Protein AF-A0A2A4ESJ0-F1 (afdb_monomer_lite)

Structure (mmCIF, N/CA/C/O backbone):
data_AF-A0A2A4ESJ0-F1
#
_entry.id   AF-A0A2A4ESJ0-F1
#
loop_
_atom_site.group_PDB
_atom_site.id
_atom_site.type_symbol
_atom_site.label_atom_id
_atom_site.label_alt_id
_atom_site.label_comp_id
_atom_site.label_asym_id
_atom_site.label_entity_id
_atom_site.label_seq_id
_atom_site.pdbx_PDB_ins_code
_atom_site.Cartn_x
_atom_site.Cartn_y
_atom_site.Cartn_z
_atom_site.occupancy
_atom_site.B_iso_or_equiv
_atom_site.auth_seq_id
_atom_site.a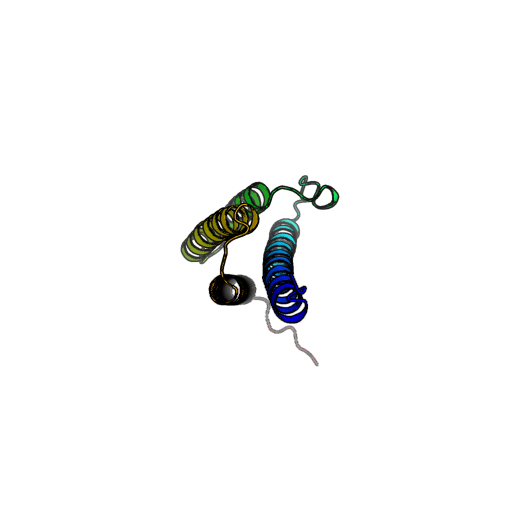uth_comp_id
_atom_site.auth_asym_id
_atom_site.auth_atom_id
_atom_site.pdbx_PDB_model_num
ATOM 1 N N . MET A 1 1 ? 20.432 3.746 -38.598 1.00 47.53 1 MET A N 1
ATOM 2 C CA . MET A 1 1 ? 19.787 2.883 -37.583 1.00 47.53 1 MET A CA 1
ATOM 3 C C . MET A 1 1 ? 18.324 3.291 -37.484 1.00 47.53 1 MET A C 1
ATOM 5 O O . MET A 1 1 ? 18.089 4.447 -37.156 1.00 47.53 1 MET A O 1
ATOM 9 N N . PRO A 1 2 ? 17.354 2.439 -37.860 1.00 51.38 2 PRO A N 1
ATOM 10 C CA . PRO A 1 2 ? 15.948 2.823 -37.858 1.00 51.38 2 PRO A CA 1
ATOM 11 C C . PRO A 1 2 ? 15.392 2.808 -36.426 1.00 51.38 2 PRO A C 1
ATOM 13 O O . PRO A 1 2 ? 15.674 1.895 -35.651 1.00 51.38 2 PRO A O 1
ATOM 16 N N . LEU A 1 3 ? 14.629 3.849 -36.087 1.00 54.28 3 LEU A N 1
ATOM 17 C CA . LEU A 1 3 ? 13.921 4.023 -34.815 1.00 54.28 3 LEU A CA 1
ATOM 18 C C . LEU A 1 3 ? 13.012 2.806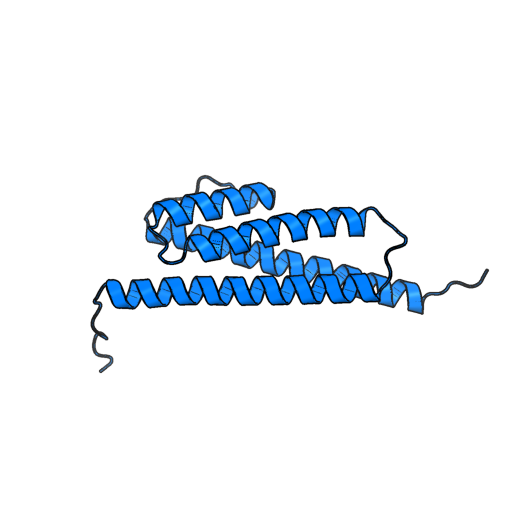 -34.573 1.00 54.28 3 LEU A C 1
ATOM 20 O O . LEU A 1 3 ? 12.366 2.354 -35.516 1.00 54.28 3 LEU A O 1
ATOM 24 N N . ARG A 1 4 ? 12.958 2.272 -33.345 1.00 55.28 4 ARG A N 1
ATOM 25 C CA . ARG A 1 4 ? 11.996 1.236 -32.910 1.00 55.28 4 ARG A CA 1
ATOM 26 C C . ARG A 1 4 ? 10.857 1.910 -32.121 1.00 55.28 4 ARG A C 1
ATOM 28 O O . ARG A 1 4 ? 10.778 1.751 -30.907 1.00 55.28 4 ARG A O 1
ATOM 35 N N . PRO A 1 5 ? 9.924 2.633 -32.767 1.00 60.38 5 PRO A N 1
ATOM 36 C CA . PRO A 1 5 ? 9.021 3.552 -32.074 1.00 60.38 5 PRO A CA 1
ATOM 37 C C . PRO A 1 5 ? 7.959 2.786 -31.271 1.00 60.38 5 PRO A C 1
ATOM 39 O O . PRO A 1 5 ? 7.460 3.252 -30.252 1.00 60.38 5 PRO A O 1
ATOM 42 N N . THR A 1 6 ? 7.611 1.579 -31.723 1.00 61.78 6 THR A N 1
ATOM 43 C CA . THR A 1 6 ? 6.561 0.745 -31.132 1.00 61.78 6 THR A CA 1
ATOM 44 C C . THR A 1 6 ? 7.014 0.049 -29.849 1.00 61.78 6 THR A C 1
ATOM 46 O O . THR A 1 6 ? 6.199 -0.149 -28.951 1.00 61.78 6 THR A O 1
ATOM 49 N N . GLY A 1 7 ? 8.296 -0.326 -29.758 1.00 61.69 7 GLY A N 1
ATOM 50 C CA . GLY A 1 7 ? 8.880 -0.913 -28.546 1.00 61.69 7 GLY A CA 1
ATOM 51 C C . GLY A 1 7 ? 9.015 0.129 -27.439 1.00 61.69 7 GLY A C 1
ATOM 52 O O . GLY A 1 7 ? 8.594 -0.113 -26.308 1.00 61.69 7 GLY A O 1
ATOM 53 N N . ASP A 1 8 ? 9.479 1.323 -27.807 1.00 74.56 8 ASP A N 1
ATOM 54 C CA . ASP A 1 8 ? 9.640 2.445 -26.883 1.00 74.56 8 ASP A CA 1
ATOM 55 C C . ASP A 1 8 ? 8.290 2.935 -26.344 1.00 74.56 8 ASP A C 1
ATOM 57 O O . ASP A 1 8 ? 8.152 3.163 -25.143 1.00 74.56 8 ASP A O 1
ATOM 61 N N . ARG A 1 9 ? 7.253 3.001 -27.197 1.00 80.62 9 ARG A N 1
ATOM 62 C CA . ARG A 1 9 ? 5.891 3.370 -26.775 1.00 80.62 9 ARG A CA 1
ATOM 63 C C . ARG A 1 9 ? 5.296 2.373 -25.784 1.00 80.62 9 ARG A C 1
ATOM 65 O O . ARG A 1 9 ? 4.826 2.767 -24.727 1.00 80.62 9 ARG A O 1
ATOM 72 N N . ARG A 1 10 ? 5.383 1.075 -26.086 1.00 82.56 10 ARG A N 1
ATOM 73 C CA . ARG A 1 10 ? 4.884 0.005 -25.207 1.00 82.56 10 ARG A CA 1
ATOM 74 C C . ARG A 1 10 ? 5.573 0.002 -23.843 1.00 82.56 10 ARG A C 1
ATOM 76 O O . ARG A 1 10 ? 4.932 -0.283 -22.836 1.00 82.56 10 ARG A O 1
ATOM 83 N N . ARG A 1 11 ? 6.875 0.293 -23.810 1.00 82.25 11 ARG A N 1
ATOM 84 C CA . ARG A 1 11 ? 7.630 0.433 -22.562 1.00 82.25 11 ARG A CA 1
ATOM 85 C C . ARG A 1 11 ? 7.198 1.678 -21.787 1.00 82.25 11 ARG A C 1
ATOM 87 O O . ARG A 1 11 ? 7.014 1.582 -20.579 1.00 82.25 11 ARG A O 1
ATOM 94 N N . ALA A 1 12 ? 7.007 2.808 -22.468 1.00 85.81 12 ALA A N 1
ATOM 95 C CA . ALA A 1 12 ? 6.501 4.033 -21.854 1.00 85.81 12 ALA A CA 1
ATOM 96 C C . ALA A 1 12 ? 5.108 3.833 -21.232 1.00 85.81 12 ALA A C 1
ATOM 98 O O . ALA A 1 12 ? 4.886 4.272 -20.106 1.00 85.81 12 ALA A O 1
ATOM 99 N N . ASP A 1 13 ? 4.216 3.104 -21.910 1.00 89.50 13 ASP A N 1
ATOM 100 C CA . ASP A 1 13 ? 2.900 2.742 -21.371 1.00 89.50 13 ASP A CA 1
ATOM 101 C C . ASP A 1 13 ? 3.044 1.899 -20.090 1.00 89.50 13 ASP A C 1
ATOM 103 O O . ASP A 1 13 ? 2.457 2.225 -19.067 1.00 89.50 13 ASP A O 1
ATOM 107 N N . SER A 1 14 ? 3.916 0.883 -20.086 1.00 88.56 14 SER A N 1
ATOM 108 C CA . SER A 1 14 ? 4.141 0.058 -18.886 1.00 88.56 14 SER A CA 1
ATOM 109 C C . SER A 1 14 ? 4.805 0.820 -17.730 1.00 88.56 14 SER A C 1
ATOM 111 O O . SER A 1 14 ? 4.526 0.535 -16.572 1.00 88.56 14 SER A O 1
ATOM 113 N N . ILE A 1 15 ? 5.657 1.809 -18.016 1.00 88.00 15 ILE A N 1
ATOM 114 C CA . ILE A 1 15 ? 6.181 2.734 -16.997 1.00 88.00 15 ILE A CA 1
ATOM 115 C C . ILE A 1 15 ? 5.043 3.557 -16.391 1.00 88.00 15 ILE A C 1
ATOM 117 O O . ILE A 1 15 ? 4.959 3.680 -15.169 1.00 88.00 15 ILE A O 1
ATOM 121 N N . ARG A 1 16 ? 4.163 4.101 -17.237 1.00 90.50 16 ARG A N 1
ATOM 122 C CA . ARG A 1 16 ? 2.997 4.860 -16.791 1.00 90.50 16 ARG A CA 1
ATOM 123 C C . ARG A 1 16 ? 2.097 4.012 -15.897 1.00 90.50 16 ARG A C 1
ATOM 125 O O . ARG A 1 16 ? 1.719 4.489 -14.835 1.00 90.50 16 ARG A O 1
ATOM 132 N N . ASP A 1 17 ? 1.837 2.762 -16.270 1.00 92.56 17 ASP A N 1
ATOM 133 C CA . ASP A 1 17 ? 1.020 1.843 -15.471 1.00 92.56 17 ASP A CA 1
ATOM 134 C C . ASP A 1 17 ? 1.594 1.648 -14.055 1.00 92.56 17 ASP A C 1
ATOM 136 O O . ASP A 1 17 ? 0.852 1.695 -13.074 1.00 92.56 17 ASP A O 1
ATOM 140 N N . VAL A 1 18 ? 2.920 1.499 -13.925 1.00 91.19 18 VAL A N 1
ATOM 141 C CA . VAL A 1 18 ? 3.601 1.392 -12.619 1.00 91.19 18 VAL A CA 1
ATOM 142 C C . VAL A 1 18 ? 3.450 2.677 -11.801 1.00 91.19 18 VAL A C 1
ATOM 144 O O . VAL A 1 18 ? 3.140 2.618 -10.609 1.00 91.19 18 VAL A O 1
ATOM 147 N N . VAL A 1 19 ? 3.662 3.844 -12.421 1.00 90.00 19 VAL A N 1
ATOM 148 C CA . VAL A 1 19 ? 3.527 5.149 -11.748 1.00 90.00 19 VAL A CA 1
ATOM 149 C C . VAL A 1 19 ? 2.088 5.385 -11.293 1.00 90.00 19 VAL A C 1
ATOM 151 O O . VAL A 1 19 ? 1.867 5.814 -10.158 1.00 90.00 19 VAL A O 1
ATOM 154 N N . ASP A 1 20 ? 1.113 5.076 -12.145 1.00 93.00 20 ASP A N 1
ATOM 155 C CA . ASP A 1 20 ? -0.308 5.234 -11.850 1.00 93.00 20 ASP A CA 1
ATOM 156 C C . ASP A 1 20 ? -0.733 4.287 -10.715 1.00 93.00 20 ASP A C 1
ATOM 158 O O . ASP A 1 20 ? -1.384 4.732 -9.767 1.00 93.00 20 ASP A O 1
ATOM 162 N N . ALA A 1 21 ? -0.310 3.017 -10.741 1.00 93.44 21 ALA A N 1
ATOM 163 C CA . ALA A 1 21 ? -0.583 2.051 -9.672 1.00 93.44 21 ALA A CA 1
ATOM 164 C C . ALA A 1 21 ? 0.032 2.483 -8.329 1.00 93.44 21 ALA A C 1
ATOM 166 O O . ALA A 1 21 ? -0.637 2.460 -7.295 1.00 93.44 21 ALA A O 1
ATOM 167 N N . PHE A 1 22 ? 1.278 2.967 -8.336 1.00 91.00 22 PHE A N 1
ATOM 168 C CA . PHE A 1 22 ? 1.919 3.490 -7.127 1.00 91.00 22 PHE A CA 1
ATOM 169 C C . PHE A 1 22 ? 1.217 4.750 -6.599 1.00 91.00 22 PHE A C 1
ATOM 171 O O . PHE A 1 22 ? 1.031 4.913 -5.392 1.00 91.00 22 PHE A O 1
ATOM 178 N N . THR A 1 23 ? 0.798 5.643 -7.497 1.00 91.00 23 THR A N 1
ATOM 179 C CA . THR A 1 23 ? 0.067 6.866 -7.140 1.00 91.00 23 THR A CA 1
ATOM 180 C C . THR A 1 23 ? -1.288 6.538 -6.516 1.00 91.00 23 THR A C 1
ATOM 182 O O . THR A 1 23 ? -1.665 7.159 -5.518 1.00 91.00 23 THR A O 1
ATOM 185 N N . ARG A 1 24 ? -1.997 5.532 -7.050 1.00 94.06 24 ARG A N 1
ATOM 186 C CA . ARG A 1 24 ? -3.236 5.002 -6.462 1.00 94.06 24 ARG A CA 1
ATOM 187 C C . ARG A 1 24 ? -2.997 4.464 -5.053 1.00 94.06 24 ARG A C 1
ATOM 189 O O . ARG A 1 24 ? -3.618 4.979 -4.127 1.00 94.06 24 ARG A O 1
ATOM 196 N N . LEU A 1 25 ? -2.029 3.559 -4.881 1.00 94.06 25 LEU A N 1
ATOM 197 C CA . LEU A 1 25 ? -1.655 2.995 -3.577 1.00 94.06 25 LEU A CA 1
ATOM 198 C C . LEU A 1 25 ? -1.357 4.086 -2.544 1.00 94.06 25 LEU A C 1
ATOM 200 O O . LEU A 1 25 ? -1.910 4.110 -1.445 1.00 94.06 25 LEU A O 1
ATOM 204 N N . ARG A 1 26 ? -0.501 5.040 -2.913 1.00 92.38 26 ARG A N 1
ATOM 205 C CA . ARG A 1 26 ? -0.142 6.170 -2.058 1.00 92.38 26 ARG A CA 1
ATOM 206 C C . ARG A 1 26 ? -1.358 7.022 -1.689 1.00 92.38 26 ARG A C 1
ATOM 208 O O . ARG A 1 26 ? -1.488 7.433 -0.536 1.00 92.38 26 ARG A O 1
ATOM 215 N N . GLY A 1 27 ? -2.248 7.275 -2.647 1.00 93.06 27 GLY A N 1
ATOM 216 C CA . GLY A 1 27 ? -3.496 8.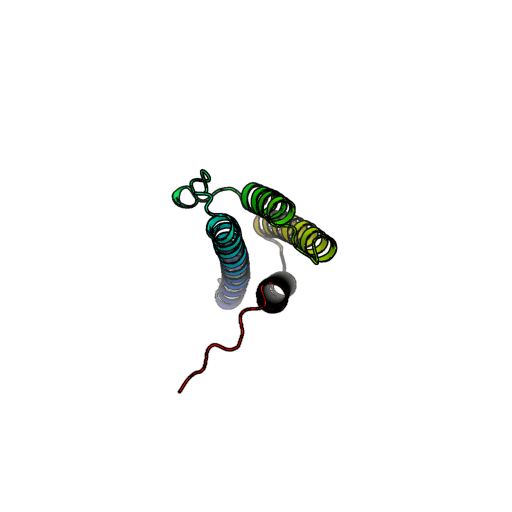000 -2.422 1.00 93.06 27 GLY A CA 1
ATOM 217 C C . GLY A 1 27 ? -4.452 7.265 -1.479 1.00 93.06 27 GLY A C 1
ATOM 218 O O . GLY A 1 27 ? -5.075 7.906 -0.633 1.00 93.06 27 GLY A O 1
ATOM 219 N N . SER A 1 28 ? -4.555 5.939 -1.586 1.00 94.12 28 SER A N 1
ATOM 220 C CA . SER A 1 28 ? -5.333 5.103 -0.663 1.00 94.12 28 SER A CA 1
ATOM 221 C C . SER A 1 28 ? -4.784 5.200 0.759 1.00 94.12 28 SER A C 1
ATOM 223 O O . SER A 1 28 ? -5.539 5.479 1.692 1.00 94.12 28 SER A O 1
ATOM 225 N N . VAL A 1 29 ? -3.463 5.054 0.927 1.00 94.12 29 VAL A N 1
ATOM 226 C CA . VAL A 1 29 ? -2.805 5.176 2.237 1.00 94.12 29 VAL A CA 1
ATOM 227 C C . VAL A 1 29 ? -3.054 6.556 2.846 1.00 94.12 29 VAL A C 1
ATOM 229 O O . VAL A 1 29 ? -3.470 6.638 3.999 1.00 94.12 29 VAL A O 1
ATOM 232 N N . ALA A 1 30 ? -2.870 7.638 2.083 1.00 91.81 30 ALA A N 1
ATOM 233 C CA . ALA A 1 30 ? -3.072 8.999 2.583 1.00 91.81 30 ALA A CA 1
ATOM 234 C C . ALA A 1 30 ? -4.500 9.239 3.083 1.00 91.81 30 ALA A C 1
ATOM 236 O O . ALA A 1 30 ? -4.692 9.695 4.211 1.00 91.81 30 ALA A O 1
ATOM 237 N N . ARG A 1 31 ? -5.505 8.842 2.293 1.00 91.38 31 ARG A N 1
ATOM 238 C CA . ARG A 1 31 ? -6.915 8.943 2.696 1.00 91.38 31 ARG A CA 1
ATOM 239 C C . ARG A 1 31 ? -7.210 8.147 3.961 1.00 91.38 31 ARG A C 1
ATOM 241 O O . ARG A 1 31 ? -7.998 8.592 4.795 1.00 91.38 31 ARG A O 1
ATOM 248 N N . PHE A 1 32 ? -6.598 6.975 4.122 1.00 92.00 32 PHE A N 1
ATOM 249 C CA . PHE A 1 32 ? -6.834 6.164 5.309 1.00 92.00 32 PHE A CA 1
ATOM 250 C C . PHE A 1 32 ? -6.174 6.750 6.561 1.00 92.00 32 PHE A C 1
ATOM 252 O O . PHE A 1 32 ? -6.803 6.776 7.615 1.00 92.00 32 PHE A O 1
ATOM 259 N N . VAL A 1 33 ? -4.965 7.308 6.443 1.00 91.50 33 VAL A N 1
ATOM 260 C CA . VAL A 1 33 ? -4.310 8.060 7.528 1.00 91.50 33 VAL A CA 1
ATOM 261 C C . VAL A 1 33 ? -5.189 9.230 7.985 1.00 91.50 33 VAL A C 1
ATOM 263 O O . VAL A 1 33 ? -5.423 9.388 9.183 1.00 91.50 33 VAL A O 1
ATOM 266 N N . GLU A 1 34 ? -5.739 10.005 7.043 1.00 88.94 34 GLU A N 1
ATOM 267 C CA . GLU A 1 34 ? -6.701 11.081 7.334 1.00 88.94 34 GLU A CA 1
ATOM 268 C C . GLU A 1 34 ? -7.969 10.565 8.016 1.00 88.94 34 GLU A C 1
ATOM 270 O O . GLU A 1 34 ? -8.459 11.175 8.967 1.00 88.94 34 GLU A O 1
ATOM 275 N N . THR A 1 35 ? -8.493 9.430 7.554 1.00 88.38 35 THR A N 1
ATOM 276 C CA . THR A 1 35 ? -9.696 8.810 8.121 1.00 88.38 35 THR A CA 1
ATOM 277 C C . THR A 1 35 ? -9.462 8.368 9.566 1.00 88.38 35 THR A C 1
ATOM 279 O O . THR A 1 35 ? -10.288 8.662 10.431 1.00 88.38 35 THR A O 1
ATOM 282 N N . LEU A 1 36 ? -8.323 7.728 9.853 1.00 87.38 36 LEU A N 1
ATOM 283 C CA . LEU A 1 36 ? -7.947 7.319 11.208 1.00 87.38 36 LEU A CA 1
ATOM 284 C C . LEU A 1 36 ? -7.794 8.529 12.135 1.00 87.38 36 LEU A C 1
ATOM 286 O O . LEU A 1 36 ? -8.383 8.548 13.216 1.00 87.38 36 LEU A O 1
ATOM 290 N N . ALA A 1 37 ? -7.083 9.569 11.699 1.00 87.25 37 ALA A N 1
ATOM 291 C CA . ALA A 1 37 ? -6.905 10.780 12.496 1.00 87.25 37 ALA A CA 1
ATOM 292 C C . ALA A 1 37 ? -8.237 11.495 12.773 1.00 87.25 37 ALA A C 1
ATOM 294 O O . ALA A 1 37 ? -8.539 11.829 13.921 1.00 87.25 37 ALA A O 1
ATOM 295 N N . ARG A 1 38 ? -9.092 11.630 11.748 1.00 85.50 38 ARG A N 1
ATOM 296 C CA . ARG A 1 38 ? -10.433 12.213 11.886 1.00 85.50 38 ARG A CA 1
ATOM 297 C C . ARG A 1 38 ? -11.310 11.411 12.841 1.00 85.50 38 ARG A C 1
ATOM 299 O O . ARG A 1 38 ? -12.000 12.010 13.658 1.00 85.50 38 ARG A O 1
ATOM 306 N N . SER A 1 39 ? -11.261 10.078 12.782 1.00 82.50 39 SER A N 1
ATOM 307 C CA . SER A 1 39 ? -12.026 9.211 13.694 1.00 82.50 39 SER A CA 1
ATOM 308 C C . SER A 1 39 ? -11.644 9.398 15.168 1.00 82.50 39 SER A C 1
ATOM 310 O O . SER A 1 39 ? -12.438 9.101 16.057 1.00 82.50 39 SER A O 1
ATOM 312 N N . ARG A 1 40 ? -10.443 9.930 15.419 1.00 84.12 40 ARG A N 1
ATOM 313 C CA . ARG A 1 40 ? -9.901 10.232 16.746 1.00 84.12 40 ARG A CA 1
ATOM 314 C C . ARG A 1 40 ? -10.024 11.709 17.136 1.00 84.12 40 ARG A C 1
ATOM 316 O O . ARG A 1 40 ? -9.586 12.076 18.219 1.00 84.12 40 ARG A O 1
ATOM 323 N N . GLY A 1 41 ? -10.588 12.556 16.271 1.00 79.62 41 GLY A N 1
ATOM 324 C CA . GLY A 1 41 ? -10.683 14.000 16.503 1.00 79.62 41 GLY A CA 1
ATOM 325 C C . GLY A 1 41 ? -9.335 14.731 16.465 1.00 79.62 41 GLY A C 1
ATOM 326 O O . GLY A 1 41 ? -9.214 15.809 17.037 1.00 79.62 41 GLY A O 1
ATOM 327 N N . VAL A 1 42 ? -8.321 14.150 15.816 1.00 79.00 42 VAL A N 1
ATOM 328 C CA . VAL A 1 42 ? -6.980 14.733 15.682 1.00 79.00 42 VAL A CA 1
ATOM 329 C C . VAL A 1 42 ? -6.846 15.375 14.302 1.00 79.00 42 VAL A C 1
ATOM 331 O O . VAL A 1 42 ? -7.077 14.715 13.287 1.00 79.00 42 VAL A O 1
ATOM 334 N N . GLU A 1 43 ? -6.437 16.644 14.239 1.00 69.88 43 GLU A N 1
ATOM 335 C CA . GLU A 1 43 ? -5.937 17.220 12.987 1.00 69.88 43 GLU A CA 1
ATOM 336 C C . GLU A 1 43 ? -4.525 16.703 12.706 1.00 69.88 43 GLU A C 1
ATOM 338 O O . GLU A 1 43 ? -3.631 16.776 13.551 1.00 69.88 43 GLU A O 1
ATOM 343 N N . LEU A 1 44 ? -4.308 16.181 11.499 1.00 66.69 44 LEU A N 1
ATOM 344 C CA . LEU A 1 44 ? -2.977 15.777 11.069 1.00 66.69 44 LEU A CA 1
ATOM 345 C C . LEU A 1 44 ? -2.112 17.015 10.842 1.00 66.69 44 LEU A C 1
ATOM 347 O O . LEU A 1 44 ? -2.386 17.818 9.959 1.00 66.69 44 LEU A O 1
ATOM 351 N N . SER A 1 45 ? -1.008 17.113 11.581 1.00 58.44 45 SER A N 1
ATOM 352 C CA . SER A 1 45 ? 0.039 18.118 11.338 1.00 58.44 45 SER A CA 1
ATOM 353 C C . SER A 1 45 ? 0.932 17.782 10.136 1.00 58.44 45 SER A C 1
ATOM 355 O O . SER A 1 45 ? 1.847 18.537 9.817 1.00 58.44 45 SER A O 1
ATOM 357 N N . ILE A 1 46 ? 0.712 16.634 9.488 1.00 59.41 46 ILE A N 1
ATOM 358 C CA . ILE A 1 46 ? 1.426 16.267 8.266 1.00 59.41 46 ILE A CA 1
ATOM 359 C C . ILE A 1 46 ? 0.895 17.176 7.169 1.00 59.41 46 ILE A C 1
ATOM 361 O O . ILE A 1 46 ? -0.289 17.116 6.838 1.00 59.41 46 ILE A O 1
ATOM 365 N N . ASP A 1 47 ? 1.767 17.991 6.583 1.00 58.59 47 ASP A N 1
ATOM 366 C CA . ASP A 1 47 ? 1.429 18.732 5.377 1.00 58.59 47 ASP A CA 1
ATOM 367 C C . ASP A 1 47 ? 1.301 17.750 4.204 1.00 58.59 47 ASP A C 1
ATOM 369 O O . ASP A 1 47 ? 2.219 17.547 3.410 1.00 58.59 47 ASP A O 1
ATOM 373 N N . ILE A 1 48 ? 0.147 17.087 4.105 1.00 54.59 48 ILE A N 1
ATOM 374 C CA . ILE A 1 48 ? -0.183 16.197 2.987 1.00 54.59 48 ILE A CA 1
ATOM 375 C C . ILE A 1 48 ? -0.195 17.006 1.671 1.00 54.59 48 ILE A C 1
ATOM 377 O O . ILE A 1 48 ? 0.010 16.431 0.600 1.00 54.59 48 ILE A O 1
ATOM 381 N N . LYS A 1 49 ? -0.314 18.347 1.733 1.00 50.72 49 LYS A N 1
ATOM 382 C CA . LYS A 1 49 ? -0.187 19.238 0.566 1.00 50.72 49 LYS A CA 1
ATOM 383 C C . LYS A 1 49 ? 1.258 19.334 0.060 1.00 50.72 49 LYS A C 1
ATOM 385 O O . LYS A 1 49 ? 1.454 19.516 -1.138 1.00 50.72 49 LYS A O 1
ATOM 390 N N . GLY A 1 50 ? 2.252 19.119 0.924 1.00 54.62 50 GLY A N 1
ATOM 391 C CA . GLY A 1 50 ? 3.677 19.084 0.583 1.00 54.62 50 GLY A CA 1
ATOM 392 C C . GLY A 1 50 ? 4.164 17.777 -0.058 1.00 54.62 50 GLY A C 1
ATOM 393 O O . GLY A 1 50 ? 5.351 17.654 -0.339 1.00 54.62 50 GLY A O 1
ATOM 394 N N . SER A 1 51 ? 3.279 16.798 -0.304 1.00 65.44 51 SER A N 1
ATOM 395 C CA . SER A 1 51 ? 3.632 15.459 -0.811 1.00 65.44 51 SER A CA 1
ATOM 396 C C . SER A 1 51 ? 4.745 14.775 0.012 1.00 65.44 51 SER A C 1
ATOM 398 O O . SER A 1 51 ? 5.854 14.592 -0.488 1.00 65.44 51 SER A O 1
ATOM 400 N N . PRO A 1 52 ? 4.466 14.333 1.258 1.00 74.94 52 PRO A N 1
ATOM 401 C CA . PRO A 1 52 ? 5.463 13.684 2.130 1.00 74.94 52 PRO A CA 1
ATOM 402 C C . PRO A 1 52 ? 6.087 12.446 1.468 1.00 74.94 52 PRO A C 1
ATOM 404 O O . PRO A 1 52 ? 5.430 11.816 0.651 1.00 74.94 52 PRO A O 1
ATOM 407 N N . SER A 1 53 ? 7.299 12.000 1.805 1.00 86.06 53 SER A N 1
ATOM 408 C CA . SER A 1 53 ? 7.793 10.720 1.249 1.00 86.06 53 SER A CA 1
ATOM 409 C C . SER A 1 53 ? 6.838 9.561 1.588 1.00 86.06 53 SER A C 1
ATOM 411 O O . SER A 1 53 ? 6.077 9.627 2.558 1.00 86.06 53 SER A O 1
ATOM 413 N N . PHE A 1 54 ? 6.803 8.503 0.772 1.00 89.19 54 PHE A N 1
ATOM 414 C CA . PHE A 1 54 ? 5.893 7.385 1.049 1.00 89.19 54 PHE A CA 1
ATOM 415 C C . PHE A 1 54 ? 6.293 6.657 2.339 1.00 89.19 54 PHE A C 1
ATOM 417 O O . PHE A 1 54 ? 5.422 6.333 3.137 1.00 89.19 54 PHE A O 1
ATOM 424 N N . SER A 1 55 ? 7.589 6.565 2.641 1.00 89.00 55 SER A N 1
ATOM 425 C CA . SER A 1 55 ? 8.098 6.124 3.947 1.00 89.00 55 SER A CA 1
ATOM 426 C C . SER A 1 55 ? 7.551 6.916 5.151 1.00 89.00 55 SER A C 1
ATOM 428 O O . SER A 1 55 ? 7.152 6.318 6.156 1.00 89.00 55 SER A O 1
ATOM 430 N N . VAL A 1 56 ? 7.464 8.250 5.059 1.00 90.31 56 VAL A N 1
ATOM 431 C CA . VAL A 1 56 ? 6.858 9.100 6.105 1.00 90.31 56 VAL A CA 1
ATOM 432 C C . VAL A 1 56 ? 5.363 8.815 6.227 1.00 90.31 56 VAL A C 1
ATOM 434 O O . VAL A 1 56 ? 4.826 8.740 7.336 1.00 90.31 56 VAL A O 1
ATOM 437 N N . LEU A 1 57 ? 4.692 8.605 5.094 1.00 91.94 57 LEU A N 1
ATOM 438 C CA . LEU A 1 57 ? 3.276 8.267 5.063 1.00 91.94 57 LEU A CA 1
ATOM 439 C C . LEU A 1 57 ? 2.995 6.903 5.718 1.00 91.94 57 LEU A C 1
ATOM 441 O O . LEU A 1 57 ? 2.075 6.793 6.525 1.00 91.94 57 LEU A O 1
ATOM 445 N N . LEU A 1 58 ? 3.816 5.890 5.437 1.00 93.50 58 LEU A N 1
ATOM 446 C CA . LEU A 1 58 ? 3.723 4.562 6.049 1.00 93.50 58 LEU A CA 1
ATOM 447 C C . LEU A 1 58 ? 4.008 4.596 7.557 1.00 93.50 58 LEU A C 1
ATOM 449 O O . LEU A 1 58 ? 3.304 3.955 8.336 1.00 93.50 58 LEU A O 1
ATOM 453 N N . SER A 1 59 ? 4.990 5.392 7.984 1.00 92.44 59 SER A N 1
ATOM 454 C CA . SER A 1 59 ? 5.289 5.592 9.410 1.00 92.44 59 SER A CA 1
ATOM 455 C C . SER A 1 59 ? 4.109 6.240 10.140 1.00 92.44 59 SER A C 1
ATOM 457 O O . SER A 1 59 ? 3.760 5.861 11.258 1.00 92.44 59 SER A O 1
ATOM 459 N N . SER A 1 60 ? 3.446 7.183 9.470 1.00 92.00 60 SER A N 1
ATOM 460 C CA . SER A 1 60 ? 2.258 7.858 9.989 1.00 92.00 60 SER A CA 1
ATOM 461 C C . SER A 1 60 ? 1.051 6.923 10.044 1.00 92.00 60 SER A C 1
ATOM 463 O O . SER A 1 60 ? 0.337 6.924 11.041 1.00 92.00 60 SER A O 1
ATOM 465 N N . LEU A 1 61 ? 0.855 6.073 9.030 1.00 93.38 61 LEU A N 1
ATOM 466 C CA . LEU A 1 61 ? -0.158 5.014 9.039 1.00 93.38 61 LEU A CA 1
ATOM 467 C C . LEU A 1 61 ? 0.012 4.086 10.240 1.00 93.38 61 LEU A C 1
ATOM 469 O O . LEU A 1 61 ? -0.958 3.851 10.957 1.00 93.38 61 LEU A O 1
ATOM 473 N N . ARG A 1 62 ? 1.235 3.607 10.487 1.00 94.19 62 ARG A N 1
ATOM 474 C CA . ARG A 1 62 ? 1.529 2.765 11.649 1.00 94.19 62 ARG A CA 1
ATOM 475 C C . ARG A 1 62 ? 1.156 3.462 12.953 1.00 94.19 62 ARG A C 1
ATOM 477 O O . ARG A 1 62 ? 0.395 2.914 13.741 1.00 94.19 62 ARG A O 1
ATOM 484 N N . SER A 1 63 ? 1.646 4.686 13.144 1.00 92.12 63 SER A N 1
ATOM 485 C CA . SER A 1 63 ? 1.404 5.452 14.369 1.00 92.12 63 SER A CA 1
ATOM 486 C C . SER A 1 63 ? -0.086 5.723 14.598 1.00 92.12 63 SER A C 1
ATOM 488 O O . SER A 1 63 ? -0.586 5.546 15.706 1.00 92.12 63 SER A O 1
ATOM 490 N N . GLN A 1 64 ? -0.825 6.105 13.552 1.00 90.31 64 GLN A N 1
ATOM 491 C CA . GLN A 1 64 ? -2.264 6.344 13.658 1.00 90.31 64 GLN A CA 1
ATOM 492 C C . GLN A 1 64 ? -3.046 5.059 13.941 1.00 90.31 64 GLN A C 1
ATOM 494 O O . GLN A 1 64 ? -3.997 5.102 14.714 1.00 90.31 64 GLN A O 1
ATOM 499 N N . ALA A 1 65 ? -2.651 3.928 13.354 1.00 90.75 65 ALA A N 1
ATOM 500 C CA . ALA A 1 65 ? -3.302 2.645 13.592 1.00 90.75 65 ALA A CA 1
ATOM 501 C C . ALA A 1 65 ? -3.048 2.106 15.006 1.00 90.75 65 ALA A C 1
ATOM 503 O O . ALA A 1 65 ? -3.981 1.627 15.645 1.00 90.75 65 ALA A O 1
ATOM 504 N N . GLU A 1 66 ? -1.819 2.237 15.516 1.00 91.19 66 GLU A N 1
ATOM 505 C CA . GLU A 1 66 ? -1.480 1.912 16.908 1.00 91.19 66 GLU A CA 1
ATOM 506 C C . GLU A 1 66 ? -2.326 2.746 17.879 1.00 91.19 66 GLU A C 1
ATOM 508 O O . GLU A 1 66 ? -2.932 2.208 18.797 1.00 91.19 66 GLU A O 1
ATOM 513 N N . GLN A 1 67 ? -2.449 4.052 17.636 1.00 89.44 67 GLN A N 1
ATOM 514 C CA . GLN A 1 67 ? -3.239 4.940 18.492 1.00 89.44 67 GLN A CA 1
ATOM 515 C C . GLN A 1 67 ? -4.765 4.804 18.318 1.00 89.44 67 GLN A C 1
ATOM 517 O O . GLN A 1 67 ? -5.522 5.377 19.103 1.00 89.44 67 GLN A O 1
ATOM 522 N N . ALA A 1 68 ? -5.225 4.124 17.265 1.00 85.56 68 ALA A N 1
ATOM 523 C CA . ALA A 1 68 ? -6.637 3.847 17.002 1.00 85.56 68 ALA A CA 1
ATOM 524 C C . ALA A 1 68 ? -7.078 2.459 17.503 1.00 85.56 68 ALA A C 1
ATOM 526 O O . ALA A 1 68 ? -8.215 2.069 17.231 1.00 85.56 68 ALA A O 1
ATOM 527 N N . ASP A 1 69 ? -6.190 1.719 18.181 1.00 84.94 69 ASP A N 1
ATOM 528 C CA . ASP A 1 69 ? -6.389 0.322 18.583 1.00 84.94 69 ASP A CA 1
ATOM 529 C C . ASP A 1 69 ? -6.849 -0.556 17.407 1.00 84.94 69 ASP A C 1
ATOM 531 O O . ASP A 1 69 ? -7.836 -1.290 17.477 1.00 84.94 69 ASP A O 1
ATOM 535 N N . PHE A 1 70 ? -6.154 -0.437 16.270 1.00 85.56 70 PHE A N 1
ATOM 536 C CA . PHE A 1 70 ? -6.496 -1.157 15.047 1.00 85.56 70 PHE A CA 1
ATOM 537 C C . PHE A 1 70 ? -6.489 -2.687 15.285 1.00 85.56 70 PHE A C 1
ATOM 539 O O . PHE A 1 70 ? -5.419 -3.248 15.533 1.00 85.56 70 PHE A O 1
ATOM 546 N N . PRO A 1 71 ? -7.627 -3.406 15.156 1.00 83.69 71 PRO A N 1
ATOM 547 C CA . PRO A 1 71 ? -7.728 -4.802 15.603 1.00 83.69 71 PRO A CA 1
ATOM 548 C C . PRO A 1 71 ? -6.793 -5.777 14.875 1.00 83.69 71 PRO A C 1
ATOM 550 O O . PRO A 1 71 ? -6.342 -6.765 15.446 1.00 83.69 71 PRO A O 1
ATOM 553 N N . ARG A 1 72 ? -6.467 -5.487 13.610 1.00 87.94 72 ARG A N 1
ATOM 554 C CA . ARG A 1 72 ? -5.608 -6.314 12.745 1.00 87.94 72 ARG A CA 1
ATOM 555 C C . ARG A 1 72 ? -4.244 -5.669 12.501 1.00 87.94 72 ARG A C 1
ATOM 557 O O . ARG A 1 72 ? -3.762 -5.604 11.370 1.00 87.94 72 ARG A O 1
ATOM 564 N N . LEU A 1 73 ? -3.631 -5.139 13.562 1.00 90.25 73 LEU A N 1
ATOM 565 C CA . LEU A 1 73 ? -2.377 -4.382 13.475 1.00 90.25 73 LEU A CA 1
ATOM 566 C C . LEU A 1 73 ? -1.227 -5.206 12.865 1.00 90.25 73 LEU A C 1
ATOM 568 O O . LEU A 1 73 ? -0.403 -4.662 12.132 1.00 90.25 73 LEU A O 1
ATOM 572 N N . SER A 1 74 ? -1.190 -6.520 13.106 1.00 91.44 74 SER A N 1
ATOM 573 C CA . SER A 1 74 ? -0.219 -7.436 12.487 1.00 91.44 74 SER A CA 1
ATOM 574 C C . SER A 1 74 ? -0.310 -7.436 10.960 1.00 91.44 74 SER A C 1
ATOM 576 O O . SER A 1 74 ? 0.704 -7.316 10.275 1.00 91.44 74 SER A O 1
ATOM 578 N N . ASP A 1 75 ? -1.529 -7.511 10.427 1.00 93.19 75 ASP A N 1
ATOM 579 C CA . ASP A 1 75 ? -1.780 -7.548 8.987 1.00 93.19 75 ASP A CA 1
ATOM 580 C C . ASP A 1 75 ? -1.445 -6.199 8.344 1.00 93.19 75 ASP A C 1
ATOM 582 O O . ASP A 1 75 ? -0.907 -6.146 7.234 1.00 93.19 75 ASP A O 1
ATOM 586 N N . LEU A 1 76 ? -1.711 -5.106 9.068 1.00 94.12 76 LEU A N 1
ATOM 587 C CA . LEU A 1 76 ? -1.341 -3.760 8.649 1.00 94.12 76 LEU A CA 1
ATOM 588 C C . LEU A 1 76 ? 0.180 -3.580 8.602 1.00 94.12 76 LEU A C 1
ATOM 590 O O . LEU A 1 76 ? 0.696 -3.051 7.621 1.00 94.12 76 LEU A O 1
ATOM 594 N N . ASN A 1 77 ? 0.908 -4.061 9.610 1.00 94.31 77 ASN A N 1
ATOM 595 C CA . ASN A 1 77 ? 2.371 -4.014 9.617 1.00 94.31 77 ASN A CA 1
ATOM 596 C C . ASN A 1 77 ? 2.964 -4.838 8.463 1.00 94.31 77 ASN A C 1
ATOM 598 O O . ASN A 1 77 ? 3.832 -4.345 7.745 1.00 94.31 77 ASN A O 1
ATOM 602 N N . ALA A 1 78 ? 2.424 -6.030 8.194 1.00 94.62 78 ALA A N 1
ATOM 603 C CA . ALA A 1 78 ? 2.829 -6.836 7.042 1.00 94.62 78 ALA A CA 1
ATOM 604 C C . ALA A 1 78 ? 2.506 -6.159 5.693 1.00 94.62 78 ALA A C 1
ATOM 606 O O . ALA A 1 78 ? 3.196 -6.371 4.693 1.00 94.62 78 ALA A O 1
ATOM 607 N N . PHE A 1 79 ? 1.440 -5.358 5.615 1.00 94.94 79 PHE A N 1
ATOM 608 C CA . PHE A 1 79 ? 1.191 -4.494 4.460 1.00 94.94 79 PHE A CA 1
ATOM 609 C C . PHE A 1 79 ? 2.243 -3.380 4.349 1.00 94.94 79 PHE A C 1
ATOM 611 O O . PHE A 1 79 ? 2.790 -3.185 3.266 1.00 94.94 79 PHE A O 1
ATOM 618 N N . ILE A 1 80 ? 2.556 -2.690 5.449 1.00 94.31 80 ILE A N 1
ATOM 619 C CA . ILE A 1 80 ? 3.527 -1.586 5.481 1.00 94.31 80 ILE A CA 1
ATOM 620 C C . ILE A 1 80 ? 4.907 -2.050 5.006 1.00 94.31 80 ILE A C 1
ATOM 622 O O . ILE A 1 80 ? 5.522 -1.383 4.176 1.00 94.31 80 ILE A O 1
ATOM 626 N N . GLU A 1 81 ? 5.370 -3.212 5.465 1.00 94.19 81 GLU A N 1
ATOM 627 C CA . GLU A 1 81 ? 6.641 -3.796 5.022 1.00 94.19 81 GLU A CA 1
ATOM 628 C C . GLU A 1 81 ? 6.642 -4.083 3.514 1.00 94.19 81 GLU A C 1
ATOM 630 O O . GLU A 1 81 ? 7.569 -3.696 2.800 1.00 94.19 81 GLU A O 1
ATOM 635 N N . ARG A 1 82 ? 5.567 -4.690 2.995 1.00 93.19 82 ARG A N 1
ATOM 636 C CA . ARG A 1 82 ? 5.416 -4.945 1.552 1.00 93.19 82 ARG A CA 1
ATOM 637 C C . ARG A 1 82 ? 5.364 -3.655 0.735 1.00 93.19 82 ARG A C 1
ATOM 639 O O . ARG A 1 82 ? 5.935 -3.605 -0.351 1.00 93.19 82 ARG A O 1
ATOM 646 N N . ALA A 1 83 ? 4.714 -2.614 1.248 1.00 92.44 83 ALA A N 1
ATOM 647 C CA . ALA A 1 83 ? 4.639 -1.309 0.603 1.00 92.44 83 ALA A CA 1
ATOM 648 C C . ALA A 1 83 ? 6.006 -0.607 0.557 1.00 92.44 83 ALA A C 1
ATOM 650 O O . ALA A 1 83 ? 6.370 -0.060 -0.483 1.00 92.44 83 ALA A O 1
ATOM 651 N N . ALA A 1 84 ? 6.793 -0.685 1.633 1.00 90.56 84 ALA A N 1
ATOM 652 C CA . ALA A 1 84 ? 8.157 -0.160 1.663 1.00 90.56 84 ALA A CA 1
ATOM 653 C C . ALA A 1 84 ? 9.079 -0.895 0.672 1.00 90.56 84 ALA A C 1
ATOM 655 O O . ALA A 1 84 ? 9.844 -0.264 -0.057 1.00 90.56 84 ALA A O 1
ATOM 656 N N . LEU A 1 85 ? 8.965 -2.225 0.580 1.00 89.06 85 LEU A N 1
ATOM 657 C CA . LEU A 1 85 ? 9.696 -3.014 -0.418 1.00 89.06 85 LEU A CA 1
ATOM 658 C C . LEU A 1 85 ? 9.289 -2.651 -1.852 1.00 89.06 85 LEU A C 1
ATOM 660 O O . LEU A 1 85 ? 10.147 -2.563 -2.729 1.00 89.06 85 LEU A O 1
ATOM 664 N N . ALA A 1 86 ? 7.999 -2.408 -2.095 1.00 87.19 86 ALA A N 1
ATOM 665 C CA . ALA A 1 86 ? 7.508 -1.984 -3.402 1.00 87.19 86 ALA A CA 1
ATOM 666 C C . ALA A 1 86 ? 8.048 -0.599 -3.808 1.00 87.19 86 ALA A C 1
ATOM 668 O O . ALA A 1 86 ? 8.388 -0.404 -4.973 1.00 87.19 86 ALA A O 1
ATOM 669 N N . GLU A 1 87 ? 8.184 0.342 -2.865 1.00 86.44 87 GLU A N 1
ATOM 670 C CA . GLU A 1 87 ? 8.843 1.637 -3.102 1.00 86.44 87 GLU A CA 1
ATOM 671 C C . GLU A 1 87 ? 10.324 1.462 -3.470 1.00 86.44 87 GLU A C 1
ATOM 673 O O . GLU A 1 87 ? 10.770 2.001 -4.481 1.00 86.44 87 GLU A O 1
ATOM 678 N N . ALA A 1 88 ? 11.067 0.645 -2.720 1.00 84.00 88 ALA A N 1
ATOM 679 C CA . ALA A 1 88 ? 12.475 0.378 -3.018 1.00 84.00 88 ALA A CA 1
ATOM 680 C C . ALA A 1 88 ? 12.661 -0.288 -4.395 1.00 84.00 88 ALA A C 1
ATOM 682 O O . ALA A 1 88 ? 13.545 0.091 -5.165 1.00 84.00 88 ALA A O 1
ATOM 683 N N . LEU A 1 89 ? 11.802 -1.254 -4.741 1.00 80.25 89 LEU A N 1
ATOM 684 C CA . LEU A 1 89 ? 11.832 -1.922 -6.044 1.00 80.25 89 LEU A CA 1
ATOM 685 C C . LEU A 1 89 ? 11.517 -0.948 -7.186 1.00 80.25 89 LEU A C 1
ATOM 687 O O . LEU A 1 89 ? 12.171 -0.989 -8.228 1.00 80.25 89 LEU A O 1
ATOM 691 N N . ARG A 1 90 ? 10.542 -0.056 -6.986 1.00 82.44 90 ARG A N 1
ATOM 692 C CA . ARG A 1 90 ? 10.197 1.007 -7.934 1.00 82.44 90 ARG A CA 1
ATOM 693 C C . ARG A 1 90 ? 11.418 1.876 -8.247 1.00 82.44 90 ARG A C 1
ATOM 695 O O . ARG A 1 90 ? 11.695 2.137 -9.416 1.00 82.44 90 ARG A O 1
ATOM 702 N N . ASP A 1 91 ? 12.153 2.297 -7.223 1.00 83.12 91 ASP A N 1
ATOM 703 C CA . ASP A 1 91 ? 13.331 3.151 -7.395 1.00 83.12 91 ASP A CA 1
ATOM 704 C C . ASP A 1 91 ? 14.442 2.443 -8.179 1.00 83.12 91 ASP A C 1
ATOM 706 O O . ASP A 1 91 ? 15.003 3.025 -9.108 1.00 83.12 91 ASP A O 1
ATOM 710 N N . VAL A 1 92 ? 14.683 1.158 -7.903 1.00 78.00 92 VAL A N 1
ATOM 711 C CA . VAL A 1 92 ? 15.633 0.332 -8.670 1.00 78.00 92 VAL A CA 1
ATOM 712 C C . VAL A 1 92 ? 15.198 0.183 -10.133 1.00 78.00 92 VAL A C 1
ATOM 714 O O . VAL A 1 92 ? 16.020 0.316 -11.043 1.00 78.00 92 VAL A O 1
ATOM 717 N N . ILE A 1 93 ? 13.906 -0.062 -10.379 1.00 79.38 93 ILE A N 1
ATOM 718 C CA . ILE A 1 93 ? 13.355 -0.209 -11.732 1.00 79.38 93 ILE A CA 1
ATOM 719 C C . ILE A 1 93 ? 13.548 1.076 -12.544 1.00 79.38 93 ILE A C 1
ATOM 721 O O . ILE A 1 93 ? 13.956 1.012 -13.703 1.00 79.38 93 ILE A O 1
ATOM 725 N N . PHE A 1 94 ? 13.290 2.243 -11.949 1.00 76.75 94 PHE A N 1
ATOM 726 C CA . PHE A 1 94 ? 13.422 3.521 -12.651 1.00 76.75 94 PHE A CA 1
ATOM 727 C C . PHE A 1 94 ? 14.868 3.975 -12.852 1.00 76.75 94 PHE A C 1
ATOM 729 O O . PHE A 1 94 ? 15.139 4.721 -13.792 1.00 76.75 94 PHE A O 1
ATOM 736 N N . GLN A 1 95 ? 15.805 3.502 -12.030 1.00 80.56 95 GLN A N 1
ATOM 737 C CA . GLN A 1 95 ? 17.234 3.769 -12.205 1.00 80.56 95 GLN A CA 1
ATOM 738 C C . GLN A 1 95 ? 17.877 2.923 -13.314 1.00 80.56 95 GLN A C 1
ATOM 740 O O . GLN A 1 95 ? 18.941 3.287 -13.816 1.00 80.56 95 GLN A O 1
ATOM 745 N N . SER A 1 96 ? 17.246 1.819 -13.731 1.00 78.00 96 SER A N 1
ATOM 746 C CA . SER A 1 96 ? 17.787 0.927 -14.758 1.00 78.00 96 SER A CA 1
ATOM 747 C C . SER A 1 96 ? 17.064 1.083 -16.108 1.00 78.00 96 SER A C 1
ATOM 749 O O . SER A 1 96 ? 15.899 0.702 -16.257 1.00 78.00 96 SER A O 1
ATOM 751 N N . PRO A 1 97 ? 17.742 1.573 -17.165 1.00 68.25 97 PRO A N 1
ATOM 752 C CA . PRO A 1 97 ? 17.140 1.682 -18.494 1.00 68.25 97 PRO A CA 1
ATOM 753 C C . PRO A 1 97 ? 16.897 0.314 -19.158 1.00 68.25 97 PRO A C 1
ATOM 755 O O . PRO A 1 97 ? 16.141 0.240 -20.124 1.00 68.25 97 PRO A O 1
ATOM 758 N N . ALA A 1 98 ? 17.496 -0.760 -18.632 1.00 74.12 98 ALA A N 1
ATOM 759 C CA . ALA A 1 98 ? 17.453 -2.110 -19.193 1.00 74.12 98 ALA A CA 1
ATOM 760 C C . ALA A 1 98 ? 16.295 -2.982 -18.669 1.00 74.12 98 ALA A C 1
ATOM 762 O O . ALA A 1 98 ? 16.232 -4.159 -19.007 1.00 74.12 98 ALA A O 1
ATOM 763 N N . VAL A 1 99 ? 15.392 -2.447 -17.838 1.00 80.88 99 VAL A N 1
ATOM 764 C CA . VAL A 1 99 ? 14.269 -3.239 -17.309 1.00 80.88 99 VAL A CA 1
ATOM 765 C C . VAL A 1 99 ? 13.299 -3.628 -18.424 1.00 80.88 99 VAL A C 1
ATOM 767 O O . VAL A 1 99 ? 12.778 -2.771 -19.149 1.00 80.88 99 VAL A O 1
ATOM 770 N N . ASP A 1 100 ? 13.038 -4.931 -18.509 1.00 83.81 100 ASP A N 1
ATOM 771 C CA . ASP A 1 100 ? 12.129 -5.538 -19.472 1.00 83.81 100 ASP A CA 1
ATOM 772 C C . ASP A 1 100 ? 10.664 -5.151 -19.235 1.00 83.81 100 ASP A C 1
ATOM 774 O O . ASP A 1 100 ? 10.197 -4.961 -18.110 1.00 83.81 100 ASP A O 1
ATOM 778 N N . GLN A 1 101 ? 9.887 -5.108 -20.321 1.00 85.50 101 GLN A N 1
ATOM 779 C CA . GLN A 1 101 ? 8.466 -4.760 -20.258 1.00 85.50 101 GLN A CA 1
ATOM 780 C C . GLN A 1 101 ? 7.644 -5.727 -19.388 1.00 85.50 101 GLN A C 1
ATOM 782 O O . GLN A 1 101 ? 6.703 -5.303 -18.719 1.00 85.50 101 GLN A O 1
ATOM 787 N N . SER A 1 102 ? 7.966 -7.022 -19.397 1.00 87.38 102 SER A N 1
ATOM 788 C CA . SER A 1 102 ? 7.284 -8.021 -18.564 1.00 87.38 102 SER A CA 1
ATOM 789 C C . SER A 1 102 ? 7.448 -7.722 -17.074 1.00 87.38 102 SER A C 1
ATOM 791 O O . SER A 1 102 ? 6.478 -7.819 -16.328 1.00 87.38 102 SER A O 1
ATOM 793 N N . VAL A 1 103 ? 8.640 -7.282 -16.663 1.00 88.38 103 VAL A N 1
ATOM 794 C CA . VAL A 1 103 ? 8.943 -6.891 -15.281 1.00 88.38 103 VAL A CA 1
ATOM 795 C C . VAL A 1 103 ? 8.135 -5.658 -14.881 1.00 88.38 103 VAL A C 1
ATOM 797 O O . VAL A 1 103 ? 7.556 -5.637 -13.800 1.00 88.38 103 VAL A O 1
ATOM 800 N N . LEU A 1 104 ? 8.022 -4.663 -15.769 1.00 89.19 104 LEU A N 1
ATOM 801 C CA . LEU A 1 104 ? 7.195 -3.474 -15.525 1.00 89.19 104 LEU A CA 1
ATOM 802 C C . LEU A 1 104 ? 5.714 -3.828 -15.338 1.00 89.19 104 LEU A C 1
ATOM 804 O O . LEU A 1 104 ? 5.069 -3.332 -14.418 1.00 89.19 104 LEU A O 1
ATOM 808 N N . ARG A 1 105 ? 5.174 -4.718 -16.178 1.00 90.31 105 ARG A N 1
ATOM 809 C CA . ARG A 1 105 ? 3.777 -5.163 -16.060 1.00 90.31 105 ARG A CA 1
ATOM 810 C C . ARG A 1 105 ? 3.523 -5.936 -14.773 1.00 90.31 105 ARG A C 1
ATOM 812 O O . ARG A 1 105 ? 2.505 -5.708 -14.127 1.00 90.31 105 ARG A O 1
ATOM 819 N N . GLU A 1 106 ? 4.440 -6.823 -14.394 1.00 90.44 106 GLU A N 1
ATOM 820 C CA . GLU A 1 106 ? 4.313 -7.565 -13.140 1.00 90.44 106 GLU A CA 1
ATOM 821 C C . GLU A 1 106 ? 4.412 -6.631 -11.929 1.00 90.44 106 GLU A C 1
ATOM 823 O O . GLU A 1 106 ? 3.637 -6.771 -10.987 1.00 90.44 106 GLU A O 1
ATOM 828 N N . ALA A 1 107 ? 5.294 -5.627 -11.974 1.00 90.25 107 ALA A N 1
ATOM 829 C CA . ALA A 1 107 ? 5.389 -4.611 -10.930 1.00 90.25 107 ALA A CA 1
ATOM 830 C C . ALA A 1 107 ? 4.080 -3.816 -10.783 1.00 90.25 107 ALA A C 1
ATOM 832 O O . ALA A 1 107 ? 3.595 -3.649 -9.664 1.00 90.25 107 ALA A O 1
ATOM 833 N N . ALA A 1 108 ? 3.469 -3.380 -11.891 1.00 91.50 108 ALA A N 1
ATOM 834 C CA . ALA A 1 108 ? 2.170 -2.704 -11.866 1.00 91.50 108 ALA A CA 1
ATOM 835 C C . ALA A 1 108 ? 1.073 -3.607 -11.273 1.00 91.50 108 ALA A C 1
ATOM 837 O O . ALA A 1 108 ? 0.362 -3.199 -10.356 1.00 91.50 108 ALA A O 1
ATOM 838 N N . ALA A 1 109 ? 0.994 -4.866 -11.715 1.00 92.62 109 ALA A N 1
ATOM 839 C CA . ALA A 1 109 ? 0.021 -5.825 -11.196 1.00 92.62 109 ALA A CA 1
ATOM 840 C C . ALA A 1 109 ? 0.230 -6.127 -9.700 1.00 92.62 109 ALA A C 1
ATOM 842 O O . ALA A 1 109 ? -0.737 -6.284 -8.954 1.00 92.62 109 ALA A O 1
ATOM 843 N N . ALA A 1 110 ? 1.480 -6.197 -9.237 1.00 91.75 110 ALA A N 1
ATOM 844 C CA . ALA A 1 110 ? 1.799 -6.375 -7.825 1.00 91.75 110 ALA A CA 1
ATOM 845 C C . ALA A 1 110 ? 1.366 -5.167 -6.980 1.00 91.75 110 ALA A C 1
ATOM 847 O O . ALA A 1 110 ? 0.817 -5.364 -5.896 1.00 91.75 110 ALA A O 1
ATOM 848 N N . LEU A 1 111 ? 1.557 -3.943 -7.485 1.00 93.00 111 LEU A N 1
ATOM 849 C CA . LEU A 1 111 ? 1.092 -2.713 -6.837 1.00 93.00 111 LEU A CA 1
ATOM 850 C C . LEU A 1 111 ? -0.437 -2.661 -6.743 1.00 93.00 111 LEU A C 1
ATOM 852 O O . LEU A 1 111 ? -0.958 -2.385 -5.666 1.00 93.00 111 LEU A O 1
ATOM 856 N N . ASP A 1 112 ? -1.155 -2.996 -7.818 1.00 94.56 112 ASP A N 1
ATOM 857 C CA . ASP A 1 112 ? -2.624 -3.026 -7.802 1.00 94.56 112 ASP A CA 1
ATOM 858 C C . ASP A 1 112 ? -3.156 -4.100 -6.827 1.00 94.56 112 ASP A C 1
ATOM 860 O O . ASP A 1 112 ? -4.096 -3.849 -6.071 1.00 94.56 112 ASP A O 1
ATOM 864 N N . ARG A 1 113 ? -2.531 -5.289 -6.768 1.00 94.62 113 ARG A N 1
ATOM 865 C CA . ARG A 1 113 ? -2.882 -6.323 -5.769 1.00 94.62 113 ARG A CA 1
ATOM 866 C C . ARG A 1 113 ? -2.625 -5.850 -4.339 1.00 94.62 113 ARG A C 1
ATOM 868 O O . ARG A 1 113 ? -3.394 -6.182 -3.436 1.00 94.62 113 ARG A O 1
ATOM 875 N N . LEU A 1 114 ? -1.542 -5.105 -4.127 1.00 94.81 114 LEU A N 1
ATOM 876 C CA . LEU A 1 114 ? -1.189 -4.555 -2.825 1.00 94.81 114 LEU A CA 1
ATOM 877 C C . LEU A 1 114 ? -2.185 -3.469 -2.384 1.00 94.81 114 LEU A C 1
ATOM 879 O O . LEU A 1 114 ? -2.615 -3.490 -1.232 1.00 94.81 114 LEU A O 1
ATOM 883 N N . ASP A 1 115 ? -2.603 -2.586 -3.295 1.00 94.50 115 ASP A N 1
ATOM 884 C CA . ASP A 1 115 ? -3.640 -1.573 -3.048 1.00 94.50 115 ASP A CA 1
ATOM 885 C C . ASP A 1 115 ? -5.000 -2.215 -2.743 1.00 94.50 115 ASP A C 1
ATOM 887 O O . ASP A 1 115 ? -5.632 -1.892 -1.739 1.00 94.50 115 ASP A O 1
ATOM 891 N N . ALA A 1 116 ? -5.416 -3.216 -3.525 1.00 95.88 116 ALA A N 1
ATOM 892 C CA . ALA A 1 116 ? -6.656 -3.947 -3.268 1.00 95.88 116 ALA A CA 1
ATOM 893 C C . ALA A 1 116 ? -6.652 -4.641 -1.892 1.00 95.88 116 ALA A C 1
ATOM 895 O O . ALA A 1 116 ? -7.640 -4.579 -1.156 1.00 95.88 116 ALA A O 1
ATOM 896 N N . ALA A 1 117 ? -5.532 -5.272 -1.516 1.00 95.25 117 ALA A N 1
ATOM 897 C CA . ALA A 1 117 ? -5.379 -5.895 -0.203 1.00 95.25 117 ALA A CA 1
ATOM 898 C C . ALA A 1 117 ? -5.436 -4.865 0.937 1.00 95.25 117 ALA A C 1
ATOM 900 O O . ALA A 1 117 ? -6.029 -5.137 1.982 1.00 95.25 117 ALA A O 1
ATOM 901 N N . PHE A 1 118 ? -4.857 -3.680 0.732 1.00 95.75 118 PHE A N 1
ATOM 902 C CA . PHE A 1 118 ? -4.931 -2.581 1.689 1.00 95.75 118 PHE A CA 1
ATOM 903 C C . PHE A 1 118 ? -6.359 -2.082 1.880 1.00 95.75 118 PHE A C 1
ATOM 905 O O . PHE A 1 118 ? -6.837 -2.013 3.008 1.00 95.75 118 PHE A O 1
ATOM 912 N N . ILE A 1 119 ? -7.066 -1.802 0.784 1.00 95.44 119 ILE A N 1
ATOM 913 C CA . ILE A 1 119 ? -8.457 -1.342 0.820 1.00 95.44 119 ILE A CA 1
ATOM 914 C C . ILE A 1 119 ? -9.338 -2.361 1.552 1.00 95.44 119 ILE A C 1
ATOM 916 O O . ILE A 1 119 ? -10.137 -1.977 2.405 1.00 95.44 119 ILE A O 1
ATOM 920 N N . ALA A 1 120 ? -9.162 -3.657 1.282 1.00 94.50 120 ALA A N 1
ATOM 921 C CA . ALA A 1 120 ? -9.890 -4.711 1.984 1.00 94.50 120 ALA A CA 1
ATOM 922 C C . ALA A 1 120 ? -9.619 -4.700 3.500 1.00 94.50 120 ALA A C 1
ATOM 924 O O . ALA A 1 120 ? -10.552 -4.844 4.292 1.00 94.50 120 ALA A O 1
ATOM 925 N N . LEU A 1 121 ? -8.366 -4.481 3.914 1.00 93.94 121 LEU A N 1
ATOM 926 C CA . LEU A 1 121 ? -7.993 -4.366 5.325 1.00 93.94 121 LEU A CA 1
ATOM 927 C C . LEU A 1 121 ? -8.633 -3.131 5.986 1.00 93.94 121 LEU A C 1
ATOM 929 O O . LEU A 1 121 ? -9.174 -3.229 7.087 1.00 93.94 121 LEU A O 1
ATOM 933 N N . CYS A 1 122 ? -8.623 -1.987 5.298 1.00 92.31 122 CYS A N 1
ATOM 934 C CA . CYS A 1 122 ? -9.253 -0.748 5.754 1.00 92.31 122 CYS A CA 1
ATOM 935 C C . CYS A 1 122 ? -10.772 -0.892 5.921 1.00 92.31 122 CYS A C 1
ATOM 937 O O . CYS A 1 122 ? -11.320 -0.470 6.938 1.00 92.31 122 CYS A O 1
ATOM 939 N N . ILE A 1 123 ? -11.451 -1.506 4.946 1.00 92.62 123 ILE A N 1
ATOM 940 C CA . ILE A 1 123 ? -12.893 -1.781 5.018 1.00 92.62 123 ILE A CA 1
ATOM 941 C C . ILE A 1 123 ? -13.190 -2.718 6.191 1.00 92.62 123 ILE A C 1
ATOM 943 O O . ILE A 1 123 ? -14.100 -2.438 6.969 1.00 92.62 123 ILE A O 1
ATOM 947 N N . GLY A 1 124 ? -12.403 -3.787 6.354 1.00 91.06 124 GLY A N 1
ATOM 948 C CA . GLY A 1 124 ? -12.534 -4.711 7.482 1.00 91.06 124 GLY A CA 1
ATOM 949 C C . GLY A 1 124 ? -12.478 -3.990 8.830 1.00 91.06 124 GLY A C 1
ATOM 950 O O . GLY A 1 124 ? -13.378 -4.156 9.647 1.00 91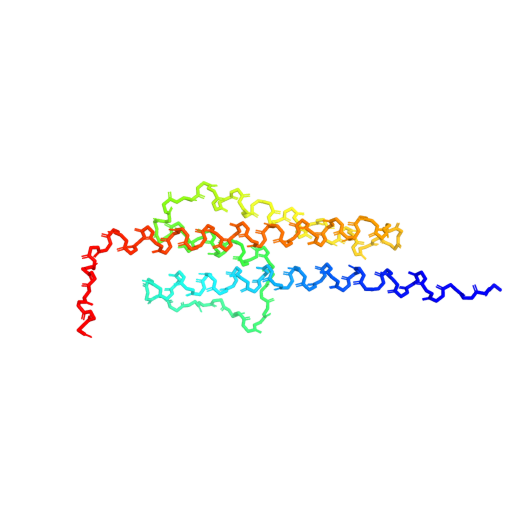.06 124 GLY A O 1
ATOM 951 N N . HIS A 1 125 ? -11.499 -3.101 9.016 1.00 87.62 125 HIS A N 1
ATOM 952 C CA . HIS A 1 125 ? -11.393 -2.283 10.226 1.00 87.62 125 HIS A CA 1
ATOM 953 C C . HIS A 1 125 ? -12.629 -1.415 10.482 1.00 87.62 125 HIS A C 1
ATOM 955 O O . HIS A 1 125 ? -13.137 -1.373 11.602 1.00 87.62 125 HIS A O 1
ATOM 961 N N . VAL A 1 126 ? -13.125 -0.724 9.452 1.00 87.44 126 VAL A N 1
ATOM 962 C CA . VAL A 1 126 ? -14.316 0.126 9.576 1.00 87.44 126 VAL A CA 1
ATOM 963 C C . VAL A 1 126 ? -15.528 -0.712 9.990 1.00 87.44 126 VAL A C 1
ATOM 965 O O . VAL A 1 126 ? -16.233 -0.336 10.924 1.00 87.44 126 VAL A O 1
ATOM 968 N N . LEU A 1 127 ? -15.746 -1.865 9.351 1.00 89.56 127 LEU A N 1
ATOM 969 C CA . LEU A 1 127 ? -16.859 -2.766 9.667 1.00 89.56 127 LEU A CA 1
ATOM 970 C C . LEU A 1 127 ? -16.768 -3.337 11.090 1.00 89.56 127 LEU A C 1
ATOM 972 O O . LEU A 1 127 ? -17.767 -3.345 11.808 1.00 89.56 127 LEU A O 1
ATOM 976 N N . GLU A 1 128 ? -15.580 -3.765 11.521 1.00 87.75 128 GLU A N 1
ATOM 977 C CA . GLU A 1 128 ? -15.345 -4.248 12.888 1.00 87.75 128 GLU A CA 1
ATOM 978 C C . GLU A 1 128 ? -15.639 -3.153 13.923 1.00 87.75 128 GLU A C 1
ATOM 980 O O . GLU A 1 128 ? -16.309 -3.406 14.927 1.00 87.75 128 GLU A O 1
ATOM 985 N N . ARG A 1 129 ? -15.223 -1.911 13.650 1.00 83.81 129 ARG A N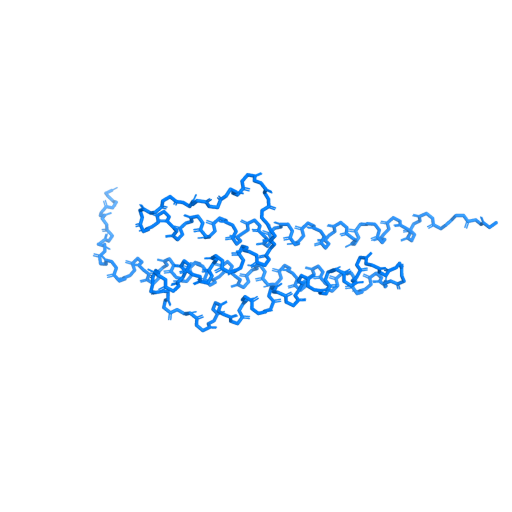 1
ATOM 986 C CA . ARG A 1 129 ? -15.484 -0.774 14.540 1.00 83.81 129 ARG A CA 1
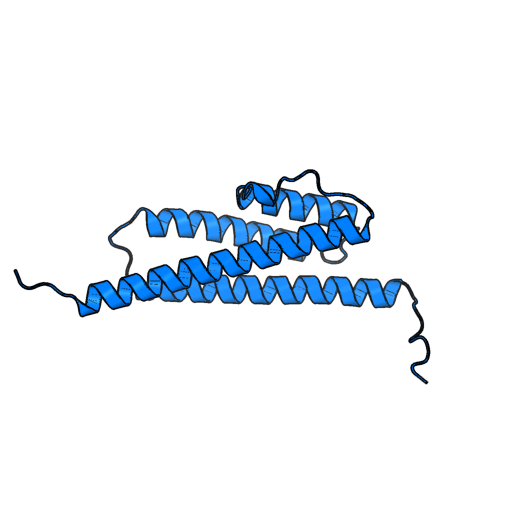ATOM 987 C C . ARG A 1 129 ? -16.962 -0.387 14.583 1.00 83.81 129 ARG A C 1
ATOM 989 O O . ARG A 1 129 ? -17.463 -0.052 15.658 1.00 83.81 129 ARG A O 1
ATOM 996 N N . TYR A 1 130 ? -17.682 -0.476 13.462 1.00 84.12 130 TYR A N 1
ATOM 997 C CA . TYR A 1 130 ? -19.142 -0.317 13.442 1.00 84.12 130 TYR A CA 1
ATOM 998 C C . TYR A 1 130 ? -19.841 -1.378 14.300 1.00 84.12 130 TYR A C 1
ATOM 1000 O O . TYR A 1 130 ? -20.710 -1.026 15.095 1.00 84.12 130 TYR A O 1
ATOM 1008 N N . ALA A 1 131 ? -19.434 -2.648 14.196 1.00 86.12 131 ALA A N 1
ATOM 1009 C CA . ALA A 1 131 ? -20.001 -3.731 15.000 1.00 86.12 131 ALA A CA 1
ATOM 1010 C C . ALA A 1 131 ? -19.747 -3.536 16.508 1.00 86.12 131 ALA A C 1
ATOM 1012 O O . ALA A 1 131 ? -20.640 -3.764 17.321 1.00 86.12 131 ALA A O 1
ATOM 1013 N N . GLN A 1 132 ? -18.553 -3.069 16.884 1.00 81.50 132 GLN A N 1
ATOM 1014 C CA . GLN A 1 132 ? -18.173 -2.805 18.280 1.00 81.50 132 GLN A CA 1
ATOM 1015 C C . GLN A 1 132 ? -18.852 -1.568 18.875 1.00 81.50 132 GLN A C 1
ATOM 1017 O O . GLN A 1 132 ? -19.146 -1.544 20.067 1.00 81.50 132 GLN A O 1
ATOM 1022 N N . SER A 1 133 ? -19.119 -0.543 18.061 1.00 76.44 133 SER A N 1
ATOM 1023 C CA . SER A 1 133 ? -19.746 0.699 18.533 1.00 76.44 133 SER A CA 1
ATOM 1024 C C . SER A 1 133 ? -21.224 0.521 18.897 1.00 76.44 133 SER A C 1
ATOM 1026 O O . SER A 1 133 ? -21.840 1.465 19.386 1.00 76.44 133 SER A O 1
ATOM 1028 N N . GLY A 1 134 ? -21.805 -0.662 18.653 1.00 61.25 134 GLY A N 1
ATOM 1029 C CA . GLY A 1 134 ? -23.164 -1.000 19.072 1.00 61.25 134 GLY A CA 1
ATOM 1030 C C . GLY A 1 134 ? -24.226 -0.046 18.535 1.00 61.25 134 GLY A C 1
ATOM 1031 O O . GLY A 1 134 ? -25.309 0.023 19.111 1.00 61.25 134 GLY A O 1
ATOM 1032 N N . ALA A 1 135 ? -23.933 0.705 17.464 1.00 51.25 135 ALA A N 1
ATOM 1033 C CA . ALA A 1 135 ? -24.940 1.520 16.817 1.00 51.25 135 ALA A CA 1
ATOM 1034 C C . ALA A 1 135 ? -26.033 0.548 16.360 1.00 51.25 135 ALA A C 1
ATOM 1036 O O . ALA A 1 135 ? -25.749 -0.314 15.519 1.00 51.25 135 ALA A O 1
ATOM 1037 N N . PRO A 1 136 ? -27.263 0.628 16.905 1.00 46.22 136 PRO A N 1
ATOM 1038 C CA . PRO A 1 136 ? -28.353 -0.072 16.267 1.00 46.22 136 PRO A CA 1
ATOM 1039 C C . PRO A 1 136 ? -28.373 0.414 14.820 1.00 46.22 136 PRO A C 1
ATOM 1041 O O . PRO A 1 136 ? -28.035 1.570 14.543 1.00 46.22 136 PRO A O 1
ATOM 1044 N N . ALA A 1 137 ? -28.769 -0.461 13.901 1.00 52.28 137 ALA A N 1
ATOM 1045 C CA . ALA A 1 137 ? -29.364 -0.005 12.661 1.00 52.28 137 ALA A CA 1
ATOM 1046 C C . ALA A 1 137 ? -30.482 0.965 13.068 1.00 52.28 137 ALA A C 1
ATOM 1048 O O . ALA A 1 137 ? -31.572 0.542 13.447 1.00 52.28 137 ALA A O 1
ATOM 1049 N N . ALA A 1 138 ? -30.160 2.257 13.150 1.00 46.09 138 ALA A N 1
ATOM 1050 C CA . ALA A 1 138 ? -31.119 3.289 13.442 1.00 46.09 138 ALA A CA 1
ATOM 1051 C C . ALA A 1 138 ? -32.091 3.205 12.281 1.00 46.09 138 ALA A C 1
ATOM 1053 O O . ALA A 1 138 ? -31.694 3.415 11.134 1.00 46.09 138 ALA A O 1
ATOM 1054 N N . SER A 1 139 ? -33.301 2.763 12.618 1.00 48.25 139 SER A N 1
ATOM 1055 C CA . SER A 1 139 ? -34.460 2.621 11.759 1.00 48.25 139 SER A CA 1
ATOM 1056 C C . SER A 1 139 ? -34.369 3.532 10.549 1.00 48.25 139 SER A C 1
ATOM 1058 O O . SER A 1 139 ? -34.559 4.742 10.667 1.00 48.25 139 SER A O 1
ATOM 1060 N N . MET A 1 140 ? -34.113 2.947 9.384 1.00 39.56 140 MET A N 1
ATOM 1061 C CA . MET A 1 140 ? -34.576 3.579 8.165 1.00 39.56 140 MET A CA 1
ATOM 1062 C C . MET A 1 140 ? -36.025 3.134 8.006 1.00 39.56 140 MET A C 1
ATOM 1064 O O . MET A 1 140 ? -36.309 2.000 7.618 1.00 39.56 140 MET A O 1
ATOM 1068 N N . VAL A 1 141 ? -36.887 4.018 8.511 1.00 41.81 141 VAL A N 1
ATOM 1069 C CA . VAL A 1 141 ? -38.323 4.123 8.232 1.00 41.81 141 VAL A CA 1
ATOM 1070 C C . VAL A 1 141 ? -38.555 4.131 6.725 1.00 41.81 141 VAL A C 1
ATOM 1072 O O . VAL A 1 141 ? -37.728 4.754 6.019 1.00 41.81 141 VAL A O 1
#

pLDDT: mean 82.78, std 13.98, range [39.56, 95.88]

Radius of gyration: 18.89 Å; chains: 1; bounding box: 58×27×57 Å

Sequence (141 aa):
MPLRPTGDRRRADSIRDVVDAFTRLRGSVARFVETLARSRGVELSIDIKGSPSFSVLLSSLRSQAEQADFPRLSDLNAFIERAALAEALRDVIFQSPAVDQSVLREAAAALDRLDAAFIALCIGHVLERYAQSGAPAASMV

Secondary structure (DSSP, 8-state):
----HHHHHHHHHHHHHHHHHHHHHHHHHHHHHHHHHHHTTPPP-S-GGG---HHHHHHHHHHHHHHTT-TTHHHHHHHHHHHHHHHHHHHHHHH-TT--HHHHHHHHHHHHHHHHHHHHHHHHHHHHHHHHTT-------

Organism: NCBI:txid1912599

Foldseek 3Di:
DDDPVVQVVLLVVLLVLLVVLLVLLLVLLQVLLVVLCVVVVHDDPPPVVVVDPSLVSLVSSLVSCVVSVQVPSVVSVVLSVVSVVLVVVNVVQVVDPPDDSVNSNVSSVSSNVSSVSVVVSSVVSVVVVVVVVPPPPPDPD